Protein AF-A7H3I0-F1 (afdb_monomer)

Structure (mmCIF, N/CA/C/O backbone):
data_AF-A7H3I0-F1
#
_entry.id   AF-A7H3I0-F1
#
loop_
_atom_site.group_PDB
_atom_site.id
_atom_site.type_symbol
_atom_site.label_atom_id
_atom_site.label_alt_id
_atom_site.label_comp_id
_atom_site.label_asym_id
_atom_site.label_entity_id
_atom_site.label_seq_id
_atom_site.pdbx_PDB_ins_code
_atom_site.Cartn_x
_atom_site.Cartn_y
_atom_site.Cartn_z
_atom_site.occupancy
_atom_site.B_iso_or_equiv
_atom_site.auth_seq_id
_atom_site.auth_comp_id
_atom_site.auth_asym_id
_atom_site.auth_atom_id
_atom_site.pdbx_PDB_model_num
ATOM 1 N N . MET A 1 1 ? 4.280 11.975 -6.244 1.00 72.44 1 MET A N 1
ATOM 2 C CA . MET A 1 1 ? 3.320 10.858 -6.209 1.00 72.44 1 MET A CA 1
ATOM 3 C C . MET A 1 1 ? 3.553 9.927 -5.021 1.00 72.44 1 MET A C 1
ATOM 5 O O . MET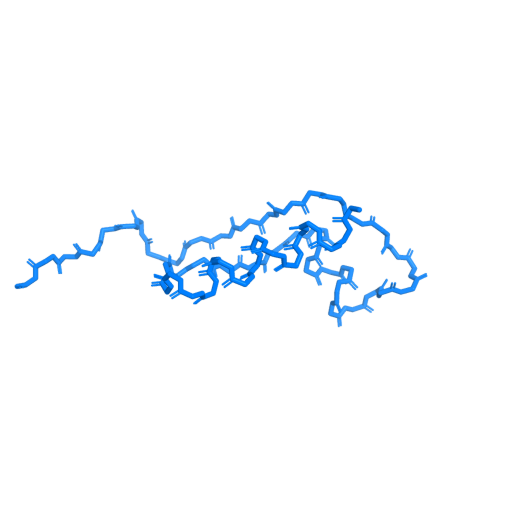 A 1 1 ? 2.713 9.910 -4.134 1.00 72.44 1 MET A O 1
ATOM 9 N N . TYR A 1 2 ? 4.711 9.264 -4.909 1.00 88.81 2 TYR A N 1
ATOM 10 C CA . TYR A 1 2 ? 4.989 8.324 -3.805 1.00 88.81 2 TYR A CA 1
ATOM 11 C C . TYR A 1 2 ? 4.926 8.937 -2.398 1.00 88.81 2 TYR A C 1
ATOM 13 O O . TYR A 1 2 ? 4.312 8.347 -1.523 1.00 88.81 2 TYR A O 1
ATOM 21 N N . LYS A 1 3 ? 5.378 10.188 -2.210 1.00 95.44 3 LYS A N 1
ATOM 22 C CA . LYS A 1 3 ? 5.195 10.916 -0.935 1.00 95.44 3 LYS A CA 1
ATOM 23 C C . LYS A 1 3 ? 3.726 11.079 -0.517 1.00 95.44 3 LYS A C 1
ATOM 25 O O . LYS A 1 3 ? 3.441 11.236 0.663 1.00 95.44 3 LYS A O 1
ATOM 30 N N . THR A 1 4 ? 2.800 11.126 -1.475 1.00 96.12 4 THR A N 1
ATOM 31 C CA . THR A 1 4 ? 1.361 11.202 -1.185 1.00 96.12 4 THR A CA 1
ATOM 32 C C . THR A 1 4 ? 0.823 9.824 -0.821 1.00 96.12 4 THR A C 1
ATOM 34 O O . THR A 1 4 ? 0.076 9.722 0.144 1.00 96.12 4 THR A O 1
ATOM 37 N N . GLN A 1 5 ? 1.245 8.772 -1.534 1.00 95.81 5 GLN A N 1
ATOM 38 C CA . GLN A 1 5 ? 0.928 7.393 -1.148 1.00 95.81 5 GLN A CA 1
ATOM 39 C C . GLN A 1 5 ? 1.418 7.086 0.271 1.00 95.81 5 GLN A C 1
ATOM 41 O O . GLN A 1 5 ? 0.658 6.525 1.047 1.00 95.81 5 GLN A O 1
ATOM 46 N N . ASP A 1 6 ? 2.638 7.497 0.631 1.00 96.50 6 ASP A N 1
ATOM 47 C CA . ASP A 1 6 ? 3.195 7.260 1.970 1.00 96.50 6 ASP A CA 1
ATOM 48 C C . ASP A 1 6 ? 2.300 7.874 3.057 1.00 96.50 6 ASP A C 1
ATOM 50 O O . ASP A 1 6 ? 1.946 7.202 4.016 1.00 96.50 6 ASP A O 1
ATOM 54 N N . LYS A 1 7 ? 1.811 9.106 2.850 1.00 96.81 7 LYS A N 1
ATOM 55 C CA . LYS A 1 7 ? 0.864 9.753 3.777 1.00 96.81 7 LYS A CA 1
ATOM 56 C C . LYS A 1 7 ? -0.458 8.995 3.918 1.00 96.81 7 LYS A C 1
ATOM 58 O O . LYS A 1 7 ? -1.035 8.986 5.000 1.00 96.81 7 LYS A O 1
ATOM 63 N N . ILE A 1 8 ? -0.963 8.408 2.831 1.00 94.56 8 ILE A N 1
ATOM 64 C CA . ILE A 1 8 ? -2.194 7.605 2.864 1.00 94.56 8 ILE A CA 1
ATOM 65 C C . ILE A 1 8 ? -1.937 6.299 3.619 1.00 94.56 8 ILE A C 1
ATOM 67 O O . ILE A 1 8 ? -2.742 5.928 4.466 1.00 94.56 8 ILE A O 1
ATOM 71 N N . LEU A 1 9 ? -0.812 5.630 3.355 1.00 94.81 9 LEU A N 1
ATOM 72 C CA . LEU A 1 9 ? -0.426 4.399 4.045 1.00 94.81 9 LEU A CA 1
ATOM 73 C C . LEU A 1 9 ? -0.238 4.628 5.549 1.00 94.81 9 LEU A C 1
ATOM 75 O O . LEU A 1 9 ? -0.752 3.841 6.341 1.00 94.81 9 LEU A O 1
ATOM 79 N N . ASP A 1 10 ? 0.406 5.728 5.943 1.00 95.44 10 ASP A N 1
ATOM 80 C CA . ASP A 1 10 ? 0.563 6.113 7.350 1.00 95.44 10 ASP A CA 1
ATOM 81 C C . ASP A 1 10 ? -0.792 6.363 8.026 1.00 95.44 10 ASP A C 1
ATOM 83 O O . ASP A 1 10 ? -1.016 5.924 9.155 1.00 95.44 10 ASP A O 1
ATOM 87 N N . LEU A 1 11 ? -1.718 7.043 7.339 1.00 94.50 11 LEU A N 1
ATOM 88 C CA . LEU A 1 11 ? -3.068 7.278 7.850 1.00 94.50 11 LEU A CA 1
ATOM 89 C C . LEU A 1 11 ? -3.824 5.957 8.036 1.00 94.50 11 LEU A C 1
ATOM 91 O O . LEU A 1 11 ? -4.362 5.707 9.109 1.00 94.50 11 LEU A O 1
ATOM 95 N N . VAL A 1 12 ? -3.826 5.092 7.021 1.00 91.81 12 VAL A N 1
ATOM 96 C CA . VAL A 1 12 ? -4.500 3.785 7.068 1.00 91.81 12 VAL A CA 1
ATOM 97 C C . VAL A 1 12 ? -3.942 2.914 8.197 1.00 91.81 12 VAL A C 1
ATOM 99 O O . VAL A 1 12 ? -4.714 2.313 8.945 1.00 91.81 12 VAL A O 1
ATOM 102 N N . ALA A 1 13 ? -2.616 2.886 8.362 1.00 90.81 13 ALA A N 1
ATOM 103 C CA . ALA A 1 13 ? -1.962 2.154 9.442 1.00 90.81 13 ALA A CA 1
ATOM 104 C C . ALA A 1 13 ? -2.331 2.714 10.826 1.00 90.81 13 ALA A C 1
ATOM 106 O O . ALA A 1 13 ? -2.576 1.950 11.759 1.00 90.81 13 ALA A O 1
ATOM 107 N N . LYS A 1 14 ? -2.417 4.044 10.959 1.00 94.12 14 LYS A N 1
ATOM 108 C CA . LYS A 1 14 ? -2.765 4.713 12.219 1.00 94.12 14 LYS A CA 1
ATOM 109 C C . LYS A 1 14 ? -4.208 4.453 12.656 1.00 94.12 14 LYS A C 1
AT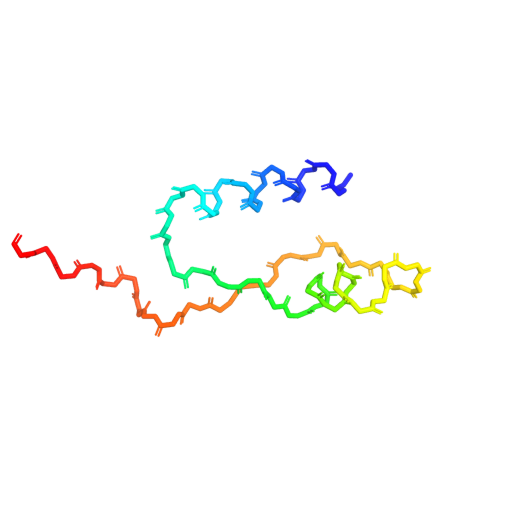OM 111 O O . LYS A 1 14 ? -4.454 4.297 13.849 1.00 94.12 14 LYS A O 1
ATOM 116 N N . GLU A 1 15 ? -5.148 4.403 11.717 1.00 89.38 15 GLU A N 1
ATOM 117 C CA . GLU A 1 15 ? -6.570 4.201 12.026 1.00 89.38 15 GLU A CA 1
ATOM 118 C C . GLU A 1 15 ? -6.908 2.743 12.413 1.00 89.38 15 GLU A C 1
ATOM 120 O O . GLU A 1 15 ? -8.013 2.469 12.890 1.00 89.38 15 GLU A O 1
ATOM 125 N N . ASN A 1 16 ? -5.959 1.805 12.260 1.00 82.94 16 ASN A N 1
ATOM 126 C CA . ASN A 1 16 ? -6.094 0.390 12.630 1.00 82.94 16 ASN A CA 1
ATOM 127 C C . ASN A 1 16 ? -7.417 -0.229 12.127 1.00 82.94 16 ASN A C 1
ATOM 129 O O . ASN A 1 16 ? -8.242 -0.729 12.901 1.00 82.94 16 ASN A O 1
ATOM 133 N N . LEU A 1 17 ? -7.643 -0.094 10.817 1.00 80.19 17 LEU A N 1
ATOM 134 C CA . LEU A 1 17 ? -8.895 -0.434 10.132 1.00 80.19 17 LEU A CA 1
ATOM 135 C C . LEU A 1 17 ? -8.859 -1.804 9.432 1.00 80.19 17 LEU A C 1
ATOM 137 O O . LEU A 1 17 ? -9.652 -2.022 8.528 1.00 80.19 17 LEU A O 1
ATOM 141 N N . ASP A 1 18 ? -7.945 -2.709 9.799 1.00 88.25 18 ASP A N 1
ATOM 142 C CA . ASP A 1 18 ? -7.756 -4.028 9.159 1.00 88.25 18 ASP A CA 1
ATOM 143 C C . ASP A 1 18 ? -7.573 -3.979 7.624 1.00 88.25 18 ASP A C 1
ATOM 145 O O . ASP A 1 18 ? -7.862 -4.952 6.919 1.00 88.25 18 ASP A O 1
ATOM 149 N N . PHE A 1 19 ? -7.100 -2.848 7.089 1.00 91.69 19 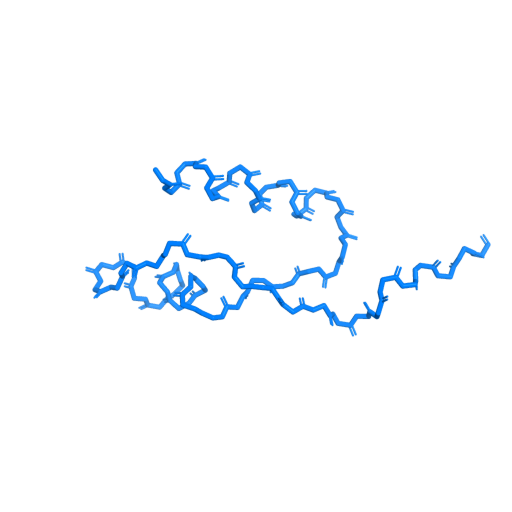PHE A N 1
ATOM 150 C CA . PHE A 1 19 ? -6.743 -2.706 5.679 1.00 91.69 19 PHE A CA 1
ATOM 151 C C . PHE A 1 19 ? -5.333 -3.227 5.421 1.00 91.69 19 PHE A C 1
ATOM 153 O O . PHE A 1 19 ? -4.377 -2.860 6.105 1.00 91.69 19 PHE A O 1
ATOM 160 N N . TYR A 1 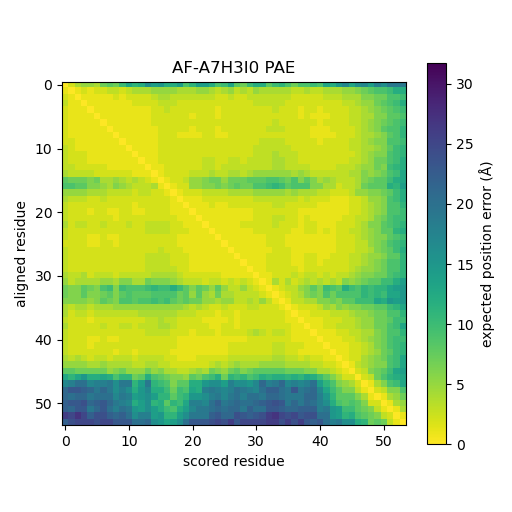20 ? -5.194 -4.007 4.355 1.00 93.25 20 TYR A N 1
ATOM 161 C CA . TYR A 1 20 ? -3.927 -4.576 3.918 1.00 93.25 20 TYR A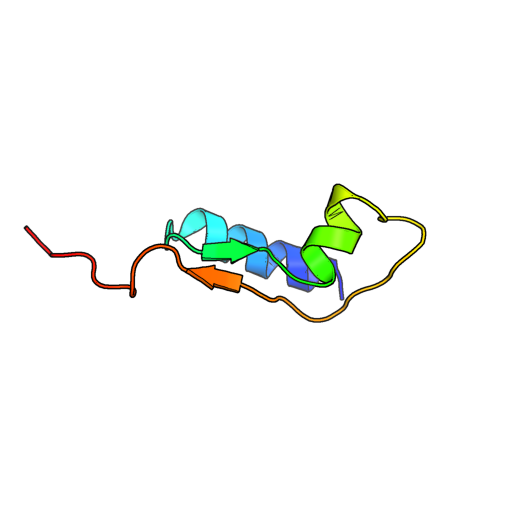 CA 1
ATOM 162 C C . TYR A 1 20 ? -3.639 -4.153 2.486 1.00 93.25 20 TYR A C 1
ATOM 164 O O . TYR A 1 20 ? -4.444 -4.390 1.583 1.00 93.25 20 TYR A O 1
ATOM 172 N N . LEU A 1 21 ? -2.480 -3.524 2.285 1.00 96.44 21 LEU A N 1
ATOM 173 C CA . LEU A 1 21 ? -2.014 -3.115 0.964 1.00 96.44 21 LEU A CA 1
ATOM 174 C C . LEU A 1 21 ? -1.779 -4.351 0.088 1.00 96.44 21 LEU A C 1
ATOM 176 O O . LEU A 1 21 ? -1.111 -5.300 0.497 1.00 96.44 21 LEU A O 1
ATOM 180 N N . THR A 1 22 ? -2.292 -4.315 -1.135 1.00 96.62 22 THR A N 1
ATOM 181 C CA . THR A 1 22 ? -2.169 -5.392 -2.118 1.00 96.62 22 THR A CA 1
ATOM 182 C C . THR A 1 22 ? -1.897 -4.829 -3.516 1.00 96.62 22 THR A C 1
ATOM 184 O O . THR A 1 22 ? -1.507 -3.669 -3.676 1.00 96.62 22 THR A O 1
ATOM 187 N N . GLY A 1 23 ? -2.025 -5.676 -4.535 1.00 96.38 23 GLY A N 1
ATOM 188 C CA . GLY A 1 23 ? -1.961 -5.281 -5.934 1.00 96.38 23 GLY A CA 1
ATOM 189 C C . GLY A 1 23 ? -0.586 -4.783 -6.376 1.00 96.38 23 GLY A C 1
ATOM 190 O O . GLY A 1 23 ? 0.464 -5.213 -5.882 1.00 96.38 23 GLY A O 1
ATOM 191 N N . GLY A 1 24 ? -0.595 -3.883 -7.360 1.00 96.25 24 GLY A N 1
ATOM 192 C CA . GLY A 1 24 ? 0.621 -3.406 -8.022 1.00 96.25 24 GLY A CA 1
ATOM 193 C C . GLY A 1 24 ? 1.578 -2.682 -7.076 1.00 96.25 24 GLY A C 1
ATOM 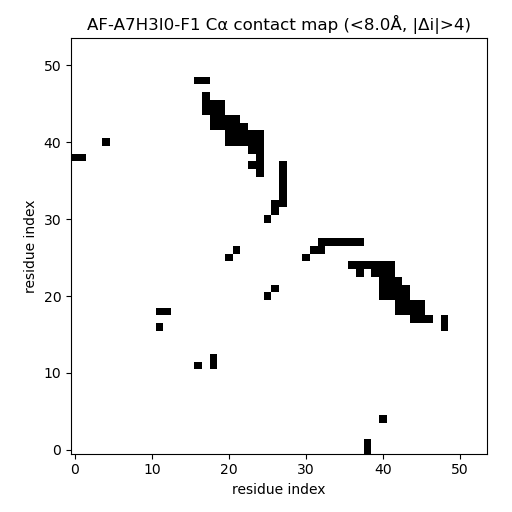194 O O . GLY A 1 24 ? 2.795 -2.839 -7.199 1.00 96.25 24 GLY A O 1
ATOM 195 N N . THR A 1 25 ? 1.040 -1.946 -6.103 1.00 96.38 25 THR A N 1
ATOM 196 C CA . THR A 1 25 ? 1.845 -1.127 -5.188 1.00 96.38 25 THR A CA 1
ATOM 197 C C . THR A 1 25 ? 2.464 -1.944 -4.064 1.00 96.38 25 THR A C 1
ATOM 199 O O . THR A 1 25 ? 3.608 -1.674 -3.696 1.00 96.38 25 THR A O 1
ATOM 202 N N . ALA A 1 26 ? 1.802 -3.004 -3.586 1.00 96.38 26 ALA A N 1
ATOM 203 C CA . ALA A 1 26 ? 2.457 -3.981 -2.715 1.00 96.38 26 ALA A CA 1
ATOM 204 C C . ALA A 1 26 ? 3.631 -4.665 -3.439 1.00 96.38 26 ALA A C 1
ATOM 206 O O . ALA A 1 26 ? 4.748 -4.710 -2.921 1.00 96.38 26 ALA A O 1
ATOM 207 N N . LEU A 1 27 ? 3.412 -5.128 -4.676 1.00 96.44 27 LEU A N 1
ATOM 208 C CA . LEU A 1 27 ? 4.464 -5.759 -5.479 1.00 96.44 27 LEU A CA 1
ATOM 209 C C . LEU A 1 27 ? 5.632 -4.809 -5.769 1.00 96.44 27 LEU A C 1
ATOM 211 O O . LEU A 1 27 ? 6.787 -5.212 -5.628 1.00 96.44 27 LEU A O 1
ATOM 215 N N . GLN A 1 28 ? 5.360 -3.550 -6.131 1.00 95.62 28 GLN A N 1
ATOM 216 C CA . GLN A 1 28 ? 6.406 -2.535 -6.266 1.00 95.62 28 GLN A CA 1
ATOM 217 C C . GLN A 1 28 ? 7.197 -2.416 -4.960 1.00 95.62 28 GLN A C 1
ATOM 219 O O . GLN A 1 28 ? 8.411 -2.590 -4.969 1.00 95.62 28 GLN A O 1
ATOM 224 N N . ARG A 1 29 ? 6.533 -2.100 -3.844 1.00 93.75 29 ARG A N 1
ATOM 225 C CA . ARG A 1 29 ? 7.218 -1.676 -2.614 1.00 93.75 29 ARG A CA 1
ATOM 226 C C . ARG A 1 29 ? 8.015 -2.798 -1.956 1.00 93.75 29 ARG A C 1
ATOM 228 O O . ARG A 1 29 ? 9.069 -2.520 -1.391 1.00 93.75 29 ARG A O 1
ATOM 235 N N . PHE A 1 30 ? 7.546 -4.043 -2.050 1.00 95.19 30 PHE A N 1
ATOM 236 C CA . PHE A 1 30 ? 8.139 -5.165 -1.316 1.00 95.19 30 PHE A CA 1
ATOM 237 C C . PHE A 1 30 ? 8.932 -6.152 -2.181 1.00 95.19 30 PHE A C 1
ATOM 239 O O . PHE A 1 30 ? 9.754 -6.885 -1.636 1.00 95.19 30 PHE A O 1
ATOM 246 N N . HIS A 1 31 ? 8.739 -6.170 -3.507 1.00 94.81 31 HIS A N 1
ATOM 247 C CA . HIS A 1 31 ? 9.384 -7.164 -4.379 1.00 94.81 31 HIS A CA 1
ATOM 248 C C . HIS A 1 31 ? 10.129 -6.572 -5.585 1.00 94.81 31 HIS A C 1
ATOM 250 O O . HIS A 1 31 ? 11.157 -7.119 -5.981 1.00 94.81 31 HIS A O 1
ATOM 256 N N . TYR A 1 32 ? 9.661 -5.459 -6.166 1.00 94.00 32 TYR A N 1
ATOM 257 C CA . TYR A 1 32 ? 10.157 -4.957 -7.460 1.00 94.00 32 TYR A CA 1
ATOM 258 C C . TYR A 1 32 ? 10.432 -3.447 -7.485 1.00 94.00 32 TYR A C 1
ATOM 260 O O . TYR A 1 32 ? 10.230 -2.801 -8.513 1.00 94.00 32 TYR A O 1
ATOM 268 N N . ASN A 1 33 ? 10.913 -2.880 -6.376 1.00 83.50 33 ASN A N 1
ATOM 269 C CA . ASN A 1 33 ? 10.970 -1.427 -6.149 1.00 83.50 33 ASN A CA 1
ATOM 270 C C . ASN A 1 33 ? 11.721 -0.627 -7.234 1.00 83.50 33 ASN A C 1
ATOM 272 O O . ASN A 1 33 ? 11.475 0.562 -7.402 1.00 83.50 33 ASN A O 1
ATOM 276 N N . GLN A 1 34 ? 12.628 -1.265 -7.979 1.00 87.00 34 GLN A N 1
ATOM 277 C CA . GLN A 1 34 ? 13.406 -0.626 -9.049 1.00 87.00 34 GLN A CA 1
ATOM 278 C C . GLN A 1 34 ? 12.915 -0.943 -10.470 1.00 87.00 34 GLN A C 1
ATOM 280 O O . GLN A 1 34 ? 13.373 -0.315 -11.419 1.00 87.00 34 GLN A O 1
ATOM 285 N N . PHE A 1 35 ? 12.005 -1.907 -10.634 1.00 89.25 35 PHE A N 1
ATOM 286 C CA . PHE A 1 35 ? 11.618 -2.446 -11.946 1.00 89.25 35 PHE A CA 1
ATOM 287 C C . PHE A 1 35 ? 10.141 -2.243 -12.281 1.00 89.25 35 PHE A C 1
ATOM 289 O O . PHE A 1 35 ? 9.736 -2.442 -13.425 1.00 89.25 35 PHE A O 1
ATOM 296 N N . ARG A 1 36 ? 9.327 -1.850 -11.298 1.00 90.81 36 ARG A N 1
ATOM 297 C CA . ARG A 1 36 ? 7.904 -1.585 -11.479 1.00 90.81 36 ARG A CA 1
ATOM 298 C C . ARG A 1 36 ? 7.518 -0.307 -10.756 1.00 90.81 36 ARG A C 1
ATOM 300 O O . ARG A 1 36 ? 7.811 -0.152 -9.578 1.00 90.81 36 ARG A O 1
ATOM 307 N N . PHE A 1 37 ? 6.793 0.550 -11.457 1.00 92.19 37 PHE A N 1
ATOM 308 C CA . PHE A 1 37 ? 6.123 1.709 -10.885 1.00 92.19 37 PH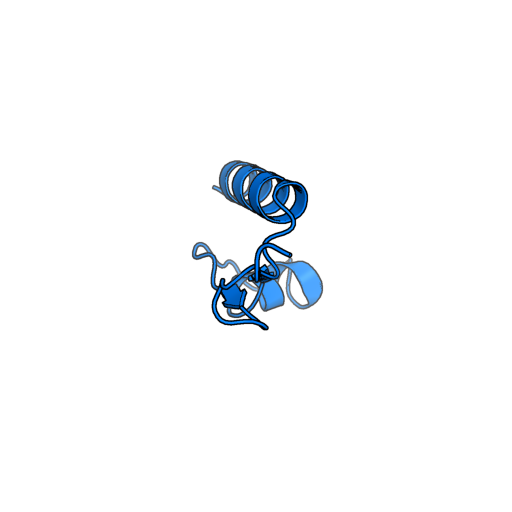E A CA 1
ATOM 309 C C . PHE A 1 37 ? 4.627 1.414 -10.821 1.00 92.19 37 PHE A C 1
ATOM 311 O O . PHE A 1 37 ? 4.072 0.814 -11.744 1.00 92.19 37 PHE A O 1
ATOM 318 N N . SER A 1 38 ? 3.998 1.763 -9.706 1.00 95.69 38 SER A N 1
ATOM 319 C CA . SER A 1 38 ? 2.578 1.552 -9.471 1.00 95.69 38 SER A CA 1
ATOM 320 C C . SER A 1 38 ? 2.006 2.740 -8.721 1.00 95.69 38 SER A C 1
ATOM 322 O O . SER A 1 38 ? 2.499 3.134 -7.659 1.00 95.69 38 SER A O 1
ATOM 324 N N . ASP A 1 39 ? 0.959 3.310 -9.297 1.00 94.75 39 ASP A N 1
ATOM 325 C CA . ASP A 1 39 ? 0.450 4.599 -8.859 1.00 94.75 39 ASP A CA 1
ATOM 326 C C . ASP A 1 39 ? -0.822 4.477 -8.007 1.00 94.75 39 ASP A C 1
ATOM 328 O O . ASP A 1 39 ? -1.034 5.277 -7.088 1.00 94.75 39 ASP A O 1
ATOM 332 N N . ASP A 1 40 ? -1.591 3.411 -8.217 1.00 95.88 40 ASP A N 1
ATOM 333 C CA . ASP A 1 40 ? -2.817 3.112 -7.479 1.00 95.88 40 ASP A CA 1
ATOM 334 C C . ASP A 1 40 ? -2.530 2.474 -6.114 1.00 95.88 40 ASP A C 1
ATOM 336 O O . ASP A 1 40 ? -1.498 1.840 -5.906 1.00 95.88 40 ASP A O 1
ATOM 340 N N . LEU A 1 41 ? -3.442 2.620 -5.154 1.00 96.56 41 LEU A N 1
ATOM 341 C CA . LEU A 1 41 ? -3.386 1.895 -3.884 1.00 96.56 41 LEU A CA 1
ATOM 342 C C . LEU A 1 41 ? -4.561 0.923 -3.812 1.00 96.56 41 LEU A C 1
ATOM 344 O O . LEU A 1 41 ? -5.700 1.343 -3.623 1.00 96.56 41 LEU A O 1
ATOM 348 N N . ASP A 1 42 ? -4.262 -0.367 -3.924 1.00 96.44 42 ASP A N 1
ATOM 349 C CA . ASP A 1 42 ? -5.238 -1.437 -3.747 1.00 96.44 42 ASP A CA 1
ATOM 350 C C . ASP A 1 42 ? -5.196 -1.942 -2.305 1.00 96.44 42 ASP A C 1
ATOM 352 O O . ASP A 1 42 ? -4.123 -2.259 -1.785 1.00 96.44 42 ASP A O 1
ATOM 356 N N . PHE A 1 43 ? -6.356 -2.082 -1.667 1.00 95.12 43 PHE A N 1
ATOM 357 C CA . PHE A 1 43 ? -6.464 -2.664 -0.330 1.00 95.12 43 PHE A CA 1
ATOM 358 C C . PHE A 1 43 ? -7.468 -3.811 -0.317 1.00 95.12 43 PHE A C 1
ATOM 360 O O . PHE A 1 43 ? -8.512 -3.735 -0.965 1.00 95.12 43 PHE A O 1
ATOM 367 N N . PHE A 1 44 ? -7.181 -4.846 0.471 1.00 92.12 44 PHE A N 1
ATOM 368 C CA . PHE A 1 44 ? -8.210 -5.765 0.948 1.00 92.12 44 PHE A CA 1
ATOM 369 C C . PHE A 1 44 ? -8.455 -5.545 2.437 1.00 92.12 44 PHE A C 1
ATOM 371 O O . PHE A 1 44 ? -7.602 -5.033 3.163 1.00 92.12 44 PHE A O 1
ATOM 378 N N . LEU A 1 45 ? -9.642 -5.933 2.874 1.00 89.88 45 LEU A N 1
ATOM 379 C CA . LEU A 1 45 ? -10.111 -5.784 4.236 1.00 89.88 45 LEU A CA 1
ATOM 380 C C . LEU A 1 45 ? -10.442 -7.186 4.758 1.00 89.88 45 LEU A C 1
ATOM 382 O O . LEU A 1 45 ? -11.201 -7.909 4.114 1.00 89.88 45 LEU A O 1
ATOM 386 N N . ILE A 1 46 ? -9.843 -7.594 5.878 1.00 82.44 46 ILE A N 1
ATOM 387 C CA . ILE A 1 46 ? -10.040 -8.961 6.401 1.00 82.44 46 ILE A CA 1
ATOM 388 C C . ILE A 1 46 ? -11.431 -9.129 7.029 1.00 82.44 46 ILE A C 1
ATOM 390 O O . ILE A 1 46 ? -12.050 -10.180 6.888 1.00 82.44 46 ILE A O 1
ATOM 394 N N . ASN A 1 47 ? -11.946 -8.083 7.675 1.00 76.62 47 ASN A N 1
ATOM 395 C CA . ASN A 1 47 ? -13.257 -8.065 8.325 1.00 76.62 47 ASN A CA 1
ATOM 396 C C . ASN A 1 47 ? -14.113 -6.987 7.668 1.00 76.62 47 ASN A C 1
ATOM 398 O O . ASN A 1 47 ? -13.591 -5.906 7.493 1.00 76.62 47 ASN A O 1
ATOM 402 N N . ASN A 1 48 ? -15.403 -7.197 7.377 1.00 67.06 48 ASN A N 1
ATOM 403 C CA . ASN A 1 48 ? -16.289 -6.257 6.642 1.00 67.06 48 ASN A CA 1
ATOM 404 C C . ASN A 1 48 ? -16.495 -4.837 7.254 1.00 67.06 48 ASN A C 1
ATOM 406 O O . ASN A 1 48 ? -17.522 -4.205 7.023 1.00 67.06 48 ASN A O 1
ATOM 410 N N . GLY A 1 49 ? -15.578 -4.313 8.068 1.00 59.25 49 GLY A N 1
ATOM 411 C CA . GLY A 1 49 ? -15.631 -2.980 8.661 1.00 59.25 49 GLY A CA 1
ATOM 412 C C . GLY A 1 49 ? -16.578 -2.895 9.852 1.00 59.25 49 GLY A C 1
ATOM 413 O O . GLY A 1 49 ? -16.723 -1.832 10.451 1.00 59.25 49 GLY A O 1
ATOM 414 N N . ILE A 1 50 ? -17.207 -4.009 10.234 1.00 62.28 50 ILE A N 1
ATOM 415 C CA . ILE A 1 50 ? -18.076 -4.075 11.403 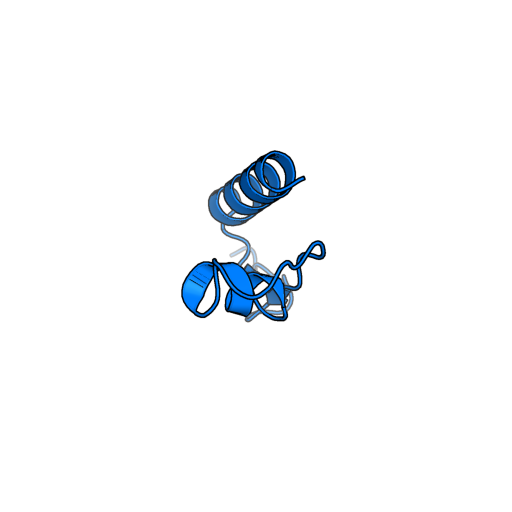1.00 62.28 50 ILE A CA 1
ATOM 416 C C . ILE A 1 50 ? -17.189 -4.280 12.628 1.00 62.28 50 ILE A C 1
ATOM 418 O O . ILE A 1 50 ? -16.925 -5.406 13.049 1.00 62.28 50 ILE A O 1
ATOM 422 N N . LYS A 1 51 ? -16.740 -3.176 13.229 1.00 61.78 51 LYS A N 1
ATOM 423 C CA . LYS A 1 51 ? -16.395 -3.201 14.650 1.00 61.78 51 LYS A CA 1
ATOM 424 C C . LYS A 1 51 ? -17.702 -3.444 15.396 1.00 61.78 51 LYS A C 1
ATOM 426 O O . LYS A 1 51 ? -18.541 -2.550 15.476 1.00 61.78 51 LYS A O 1
ATOM 431 N N . ILE A 1 52 ? -17.902 -4.666 15.886 1.00 58.44 52 ILE A N 1
ATOM 432 C CA . ILE A 1 52 ? -18.975 -4.938 16.841 1.00 58.44 52 ILE A CA 1
ATOM 433 C C . ILE A 1 52 ? -18.617 -4.113 18.078 1.00 58.44 52 ILE A C 1
ATOM 435 O O . ILE A 1 52 ? -17.635 -4.408 18.758 1.00 58.44 52 ILE A O 1
ATOM 439 N N . 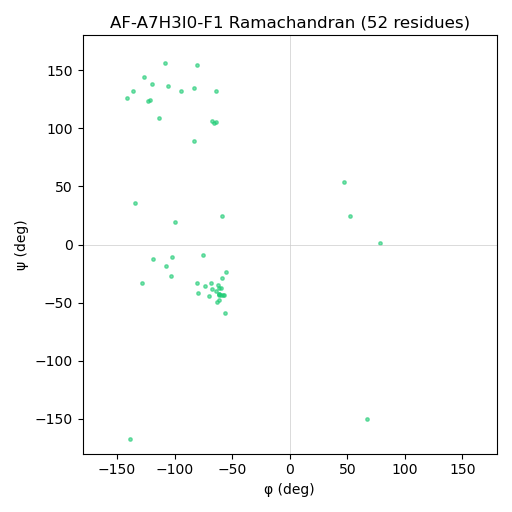ALA A 1 53 ? -19.330 -3.008 18.286 1.00 58.72 53 ALA A N 1
ATOM 440 C CA . ALA A 1 53 ? -19.226 -2.238 19.512 1.00 58.72 53 ALA A CA 1
ATOM 441 C C . ALA A 1 53 ? -19.798 -3.116 20.632 1.00 58.72 53 ALA A C 1
ATOM 443 O O . ALA A 1 53 ? -21.003 -3.365 20.657 1.00 58.72 53 ALA A O 1
ATOM 444 N N . TYR A 1 54 ? -18.911 -3.655 21.468 1.00 51.97 54 TYR A N 1
ATOM 445 C CA . TYR A 1 54 ? -19.264 -4.282 22.741 1.00 51.97 54 TYR A CA 1
ATOM 446 C C . TYR A 1 54 ? -19.470 -3.208 23.807 1.00 51.97 54 TYR A C 1
ATOM 448 O O . TYR A 1 54 ? -18.728 -2.197 23.764 1.00 51.97 54 TYR A O 1
#

Organism: Campylobacter jejuni subsp. doylei (strain ATCC BAA-1458 / RM4099 / 269.97) (NCBI:txid360109)

Sequence (54 aa):
MYKTQDKILDLVAKENLDFYLTGGTALQRFHYNQFRFSDDLDFFLINNGIKIAY

Foldseek 3Di:
DVVVVVVVVVVCVVVVQQKDWDDQVCCCPPPNVPNGDDDDTDIDHPDPSDPPDD

InterPro domains:
  IPR014942 Nucleotidyl transferase AbiEii toxin, Type IV TA system [PF08843] (14-46)

Solvent-accessible surface area (backbone atoms only — not comparable to full-atom values): 3476 Å² total; per-residue (Å²): 109,67,74,57,51,50,55,50,51,53,49,54,61,70,67,66,70,59,68,40,77,31,66,62,32,37,45,15,74,75,76,32,66,91,80,45,87,53,89,63,87,41,68,50,62,85,59,97,77,74,76,78,84,125

Mean predicted aligned error: 5.23 Å

Secondary structure (DSSP, 8-state):
-HHHHHHHHHHHHHHT--EEEEHHHHHHHHT-TTT------EEEESS-S-----

pLDDT: mean 87.96, std 12.1, range [51.97, 96.81]

Radius of gyration: 12.98 Å; Cα contacts (8 Å, |Δi|>4): 51; chains: 1; bounding box: 33×20×35 Å